Protein AF-A0AAV0WTI7-F1 (afdb_monomer)

pLDDT: mean 74.63, std 18.96, range [38.12, 97.5]

Sequence (161 aa):
MDDDQIRLLIENIDDGNTEFDEIDGSDEEGVDEVEYISHNSDSEQSLDGDYEDNGTYLFSNWSNGPQFIGKDGKTFWKYCPPPKNNRIRRHNIVRHIPGVKGLAKNANSVEESWNLFFPDSILEQIVTYTNIYLDRIRPKFDRSRDARPTSLTEIKALIGL

Secondary structure (DSSP, 8-state):
--HHHHHHHHHTTTTS---------------------------------------------TT---EEE-TTSS-EEESSPPPS--PPPTT----S-SS--GGGGS--SHHHHHHTTS-HHHHHHHHHHHHHHHHHHGGG-SSTTTTPPP-HHHHHHHHT-

Solvent-accessible surface area (backbone atoms only — not comparable to full-atom values): 11225 Å² total; per-residue (Å²): 134,60,72,67,61,55,53,54,56,60,64,68,58,79,83,58,93,72,83,80,76,83,76,80,83,78,88,72,89,77,79,82,82,78,83,79,83,81,81,82,86,82,75,88,78,82,83,84,73,95,73,93,72,100,62,91,76,83,84,74,64,102,82,63,61,68,68,47,70,41,98,82,76,73,49,75,47,67,71,56,77,75,76,88,86,64,79,74,54,92,86,69,64,85,85,71,79,90,74,76,58,74,74,63,60,70,42,85,45,72,66,54,51,48,38,74,79,56,38,68,71,57,49,50,48,50,34,52,54,48,33,58,50,35,65,70,52,33,83,80,47,93,52,81,73,82,50,55,80,68,46,65,68,56,55,35,49,73,74,71,98

Mean predicted aligned error: 20.11 Å

Structure (mmCIF, N/CA/C/O backbone):
data_AF-A0AAV0WTI7-F1
#
_entry.id   AF-A0AAV0WTI7-F1
#
loop_
_atom_site.group_PDB
_atom_site.id
_atom_site.type_symbol
_atom_site.label_atom_id
_atom_site.label_alt_id
_atom_site.label_comp_id
_atom_site.label_asym_id
_atom_site.label_entity_id
_atom_site.label_seq_id
_atom_site.pdbx_PDB_ins_code
_atom_site.Cartn_x
_atom_site.Cartn_y
_atom_site.Cartn_z
_atom_site.occupancy
_atom_site.B_iso_or_equiv
_atom_site.auth_seq_id
_atom_site.auth_comp_id
_atom_site.auth_asym_id
_atom_site.auth_atom_id
_atom_site.pdbx_PDB_model_num
ATOM 1 N N . MET A 1 1 ? -11.445 1.587 -14.390 1.00 52.41 1 MET A N 1
ATOM 2 C CA . MET A 1 1 ? -10.263 2.347 -14.829 1.00 52.41 1 MET A CA 1
ATOM 3 C C . MET A 1 1 ? -9.918 1.728 -16.158 1.00 52.41 1 MET A C 1
ATOM 5 O O . MET A 1 1 ? -9.677 0.530 -16.177 1.00 52.41 1 MET A O 1
ATOM 9 N N . ASP A 1 2 ? -10.100 2.469 -17.242 1.00 71.00 2 ASP A N 1
ATOM 10 C CA . ASP A 1 2 ? -10.047 1.893 -18.585 1.00 71.00 2 ASP A CA 1
ATOM 11 C C . ASP A 1 2 ? -8.582 1.832 -19.028 1.00 71.00 2 ASP A C 1
ATO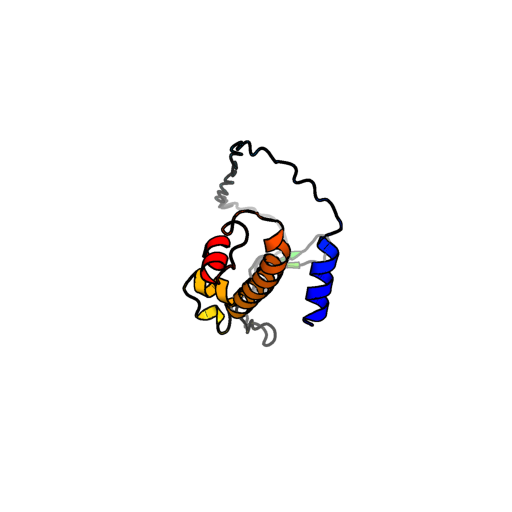M 13 O O . ASP A 1 2 ? -7.876 2.839 -18.945 1.00 71.00 2 ASP A O 1
ATOM 17 N N . ASP A 1 3 ? -8.114 0.663 -19.472 1.00 76.25 3 ASP A N 1
ATOM 18 C CA . ASP A 1 3 ? -6.708 0.421 -19.848 1.00 76.25 3 ASP A CA 1
ATOM 19 C C . ASP A 1 3 ? -6.196 1.423 -20.904 1.00 76.25 3 ASP A C 1
ATOM 21 O O . ASP A 1 3 ? -5.008 1.753 -20.957 1.00 76.25 3 ASP A O 1
ATOM 25 N N . ASP A 1 4 ? -7.105 1.973 -21.7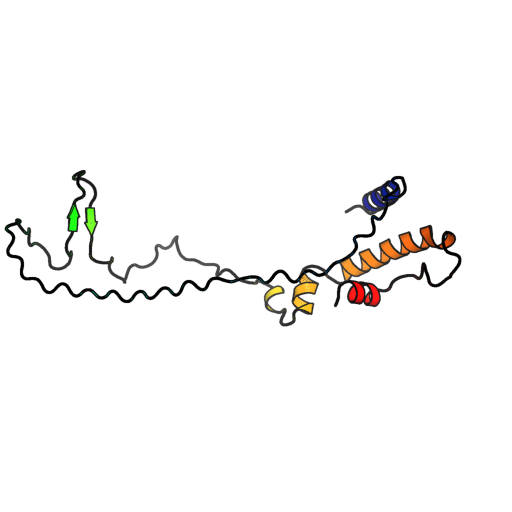09 1.00 76.31 4 ASP A N 1
ATOM 26 C CA . ASP A 1 4 ? -6.816 2.994 -22.715 1.00 76.31 4 ASP A CA 1
ATOM 27 C C . ASP A 1 4 ? -6.443 4.353 -22.102 1.00 76.31 4 ASP A C 1
ATOM 29 O O . ASP A 1 4 ? -5.572 5.048 -22.625 1.00 76.31 4 ASP A O 1
ATOM 33 N N . GLN A 1 5 ? -7.028 4.720 -20.956 1.00 76.12 5 GLN A N 1
ATOM 34 C CA . GLN A 1 5 ? -6.657 5.948 -20.241 1.00 76.12 5 GLN A CA 1
ATOM 35 C C . GLN A 1 5 ? -5.245 5.850 -19.656 1.00 76.12 5 GLN A C 1
ATOM 37 O O . GLN A 1 5 ? -4.506 6.833 -19.650 1.00 76.12 5 GLN A O 1
ATOM 42 N N . ILE A 1 6 ? -4.849 4.658 -19.203 1.00 76.12 6 ILE A N 1
ATOM 43 C CA . ILE A 1 6 ? -3.504 4.400 -18.675 1.00 76.12 6 ILE A CA 1
ATOM 44 C C . ILE A 1 6 ? -2.469 4.481 -19.802 1.00 76.12 6 ILE A C 1
ATOM 46 O O . ILE A 1 6 ? -1.421 5.104 -19.638 1.00 7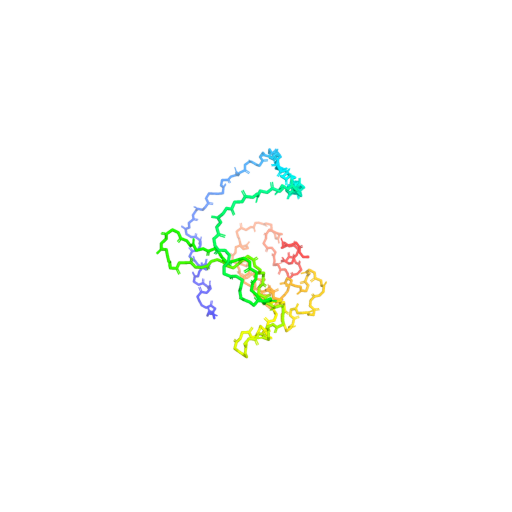6.12 6 ILE A O 1
ATOM 50 N N . ARG A 1 7 ? -2.772 3.912 -20.975 1.00 75.25 7 ARG A N 1
ATOM 51 C CA . ARG A 1 7 ? -1.898 4.004 -22.157 1.00 75.25 7 ARG A CA 1
ATOM 52 C C . ARG A 1 7 ? -1.656 5.446 -22.593 1.00 75.25 7 ARG A C 1
ATOM 54 O O . ARG A 1 7 ? -0.513 5.788 -22.880 1.00 75.25 7 ARG A O 1
ATOM 61 N N . LEU A 1 8 ? -2.705 6.268 -22.587 1.00 78.62 8 LEU A N 1
ATOM 62 C CA . LEU A 1 8 ? -2.622 7.684 -22.943 1.00 78.62 8 LEU A CA 1
ATOM 63 C C . LEU A 1 8 ? -1.729 8.469 -21.967 1.00 78.62 8 LEU A C 1
ATOM 65 O O . LEU A 1 8 ? -0.946 9.315 -22.384 1.00 78.62 8 LEU A O 1
ATOM 69 N N . LEU A 1 9 ? -1.809 8.177 -20.665 1.00 74.38 9 LEU A N 1
ATOM 70 C CA . LEU A 1 9 ? -0.951 8.815 -19.659 1.00 74.38 9 LEU A CA 1
ATOM 71 C C . LEU A 1 9 ? 0.531 8.472 -19.853 1.00 74.38 9 LEU A C 1
ATOM 73 O O . LEU A 1 9 ? 1.372 9.347 -19.682 1.00 74.38 9 LEU A O 1
ATOM 77 N N . ILE A 1 10 ? 0.846 7.233 -20.239 1.00 75.06 10 ILE A N 1
ATOM 78 C CA . ILE A 1 10 ? 2.229 6.807 -20.512 1.00 75.06 10 ILE A CA 1
ATOM 79 C C . ILE A 1 10 ? 2.796 7.516 -21.750 1.00 75.06 10 ILE A C 1
ATOM 81 O O . ILE A 1 10 ? 3.971 7.864 -21.764 1.00 75.06 10 ILE A O 1
ATOM 85 N N . GLU A 1 11 ? 1.982 7.732 -22.784 1.00 69.06 11 GLU A N 1
ATOM 86 C CA . GLU A 1 11 ? 2.408 8.412 -24.016 1.00 69.06 11 GLU A CA 1
ATOM 87 C C . GLU A 1 11 ? 2.753 9.891 -23.773 1.00 69.06 11 GLU A C 1
ATOM 89 O O . GLU A 1 11 ? 3.713 10.401 -24.337 1.00 69.06 11 GLU A O 1
ATOM 94 N N . ASN A 1 12 ? 2.050 10.552 -22.849 1.00 66.06 12 ASN A N 1
ATOM 95 C CA . ASN A 1 12 ? 2.237 11.976 -22.556 1.00 66.06 12 ASN A CA 1
ATOM 96 C C . ASN A 1 12 ? 3.469 12.312 -21.684 1.00 66.06 12 ASN A C 1
ATOM 98 O O . ASN A 1 12 ? 3.736 13.490 -21.458 1.00 66.06 12 ASN A O 1
ATOM 102 N N . ILE A 1 13 ? 4.201 11.322 -21.156 1.00 66.12 13 ILE A N 1
ATOM 103 C CA . ILE A 1 13 ? 5.381 11.549 -20.293 1.00 66.12 13 ILE A CA 1
ATOM 104 C C . ILE A 1 13 ? 6.678 11.716 -21.118 1.00 66.12 13 ILE A C 1
ATOM 106 O O . ILE A 1 13 ? 7.635 12.304 -20.625 1.00 66.12 13 ILE A O 1
ATOM 110 N N . ASP A 1 14 ? 6.719 11.260 -22.377 1.00 56.97 14 ASP A N 1
ATOM 111 C CA . ASP A 1 14 ? 7.958 11.197 -23.188 1.00 56.97 14 ASP A CA 1
ATOM 112 C C . ASP A 1 14 ? 8.354 12.543 -23.851 1.00 56.97 14 ASP A C 1
ATOM 114 O O . ASP A 1 14 ? 9.446 12.650 -24.402 1.00 56.97 14 ASP A O 1
ATOM 118 N N . ASP A 1 15 ? 7.527 13.597 -23.759 1.00 55.91 15 ASP A N 1
ATOM 119 C CA . ASP A 1 15 ? 7.757 14.887 -24.450 1.00 55.91 15 ASP A CA 1
ATOM 120 C C . ASP A 1 15 ? 8.345 16.012 -23.567 1.00 55.91 15 ASP A C 1
ATOM 122 O O . ASP A 1 15 ? 8.518 17.148 -24.020 1.00 55.91 15 ASP A O 1
ATOM 126 N N . GLY A 1 16 ? 8.681 15.734 -22.304 1.00 47.88 16 GLY A N 1
ATOM 127 C CA . GLY A 1 16 ? 9.178 16.739 -21.360 1.00 47.88 16 GLY A CA 1
ATOM 128 C C . GLY A 1 16 ? 10.477 16.327 -20.685 1.00 47.88 16 GLY A C 1
ATOM 129 O O . GLY A 1 16 ? 10.447 15.643 -19.666 1.00 47.88 16 GLY A O 1
ATOM 130 N N . ASN A 1 17 ? 11.607 16.795 -21.225 1.00 53.34 17 ASN A N 1
ATOM 131 C CA . ASN A 1 17 ? 12.909 16.862 -20.551 1.00 53.34 17 ASN A CA 1
ATOM 132 C C . ASN A 1 17 ? 12.725 17.185 -19.054 1.00 53.34 17 ASN A C 1
ATOM 134 O O . ASN A 1 17 ? 12.445 18.327 -18.695 1.00 53.34 17 ASN A O 1
ATOM 138 N N . THR A 1 18 ? 12.866 16.184 -18.188 1.00 53.03 18 THR A N 1
ATOM 139 C CA . THR A 1 18 ? 12.966 16.402 -16.744 1.00 53.03 18 THR A CA 1
ATOM 140 C C . THR A 1 18 ? 14.446 16.280 -16.418 1.00 53.03 18 THR A C 1
ATOM 142 O O . THR A 1 18 ? 14.969 15.174 -16.302 1.00 53.03 18 THR A O 1
ATOM 145 N N . GLU A 1 19 ? 15.140 17.421 -16.391 1.00 44.94 19 GLU A N 1
ATOM 146 C CA . GLU A 1 19 ? 16.463 17.533 -15.777 1.00 44.94 19 GLU A CA 1
ATOM 147 C C . GLU A 1 19 ? 16.363 16.966 -14.357 1.00 44.94 19 GLU A C 1
ATOM 149 O O . GLU A 1 19 ? 15.598 17.447 -13.522 1.00 44.94 19 GLU A O 1
ATOM 154 N N . PHE A 1 20 ? 17.072 15.867 -14.120 1.00 46.50 20 PHE A N 1
ATOM 155 C CA . PHE A 1 20 ? 17.264 15.315 -12.792 1.00 46.50 20 PHE A CA 1
ATOM 156 C C . PHE A 1 20 ? 18.348 16.160 -12.126 1.00 46.50 20 PHE A C 1
ATOM 158 O O . PHE A 1 20 ? 19.534 15.923 -12.346 1.00 46.50 20 PHE A O 1
ATOM 165 N N . ASP A 1 21 ? 17.942 17.183 -11.377 1.00 41.06 21 ASP A N 1
ATOM 166 C CA . ASP A 1 21 ? 18.861 17.899 -10.497 1.00 41.06 21 ASP A CA 1
ATOM 167 C C . ASP A 1 21 ? 19.337 16.927 -9.407 1.00 41.06 21 ASP A C 1
ATOM 169 O O . ASP A 1 21 ? 18.553 16.442 -8.586 1.00 41.06 21 ASP A O 1
ATOM 173 N N . GLU A 1 22 ? 20.634 16.612 -9.428 1.00 47.56 22 GLU A N 1
ATOM 174 C CA . GLU A 1 22 ? 21.332 15.905 -8.356 1.00 47.56 22 GLU A CA 1
ATOM 175 C C . GLU A 1 22 ? 21.191 16.706 -7.051 1.00 47.56 22 GLU A C 1
ATOM 177 O O . GLU A 1 22 ? 21.865 17.712 -6.837 1.00 47.56 22 GLU A O 1
ATOM 182 N N . ILE A 1 23 ? 20.298 16.264 -6.163 1.00 52.00 23 ILE A N 1
ATOM 183 C CA . ILE A 1 23 ? 20.259 16.735 -4.777 1.00 52.00 23 ILE A CA 1
ATOM 184 C C . ILE A 1 23 ? 21.384 16.025 -4.017 1.00 52.00 23 ILE A C 1
ATOM 186 O O . ILE A 1 23 ? 21.301 14.833 -3.720 1.00 52.00 23 ILE A O 1
ATOM 190 N N . ASP A 1 24 ? 22.444 16.780 -3.729 1.00 45.81 24 ASP A N 1
ATOM 191 C CA . ASP A 1 24 ? 23.511 16.428 -2.792 1.00 45.81 24 ASP A CA 1
ATOM 192 C C . ASP A 1 24 ? 22.927 16.334 -1.372 1.00 45.81 24 ASP A C 1
ATOM 194 O O . ASP A 1 24 ? 22.517 17.329 -0.768 1.00 45.81 24 ASP A O 1
ATOM 198 N N . GLY A 1 25 ? 22.808 15.104 -0.871 1.00 48.22 25 GLY A N 1
ATOM 199 C CA . GLY A 1 25 ? 22.305 14.798 0.462 1.00 48.22 25 GLY A CA 1
ATOM 200 C C . GLY A 1 25 ? 23.375 15.038 1.521 1.00 48.22 25 GLY A C 1
ATOM 201 O O . GLY A 1 25 ? 24.085 14.112 1.904 1.00 48.22 25 GLY A O 1
ATOM 202 N N . SER A 1 26 ? 23.472 16.272 2.014 1.00 54.16 26 SER A N 1
ATOM 203 C CA . SER A 1 26 ? 24.165 16.561 3.270 1.00 54.16 26 SER A CA 1
ATOM 204 C C . SER A 1 26 ? 23.220 16.275 4.439 1.00 54.16 26 SER A C 1
ATOM 206 O O . SER A 1 26 ? 22.340 17.080 4.739 1.00 54.16 26 SER A O 1
ATOM 208 N N . ASP A 1 27 ? 23.413 15.129 5.095 1.00 52.75 27 ASP A N 1
ATOM 209 C CA . ASP A 1 27 ? 22.795 14.786 6.379 1.00 52.75 27 ASP A CA 1
ATOM 210 C C . ASP A 1 27 ? 23.263 15.776 7.462 1.00 52.75 27 ASP A C 1
ATOM 212 O O . ASP A 1 27 ? 24.376 15.675 7.982 1.00 52.75 27 ASP A O 1
ATOM 216 N N . GLU A 1 28 ? 22.416 16.745 7.813 1.00 54.97 28 GLU A N 1
ATOM 217 C CA . GLU A 1 28 ? 22.560 17.525 9.044 1.00 54.97 28 GLU A CA 1
ATOM 218 C C . GLU A 1 28 ? 21.516 17.014 10.048 1.00 54.97 28 GLU A C 1
ATOM 220 O O . GLU A 1 28 ? 20.309 17.177 9.858 1.00 54.97 28 GLU A O 1
ATOM 225 N N . GLU A 1 29 ? 21.982 16.324 11.094 1.00 57.59 29 GLU A N 1
ATOM 226 C CA . GLU A 1 29 ? 21.154 15.795 12.181 1.00 57.59 29 GLU A CA 1
ATOM 227 C C . GLU A 1 29 ? 20.431 16.936 12.919 1.00 57.59 29 GLU A C 1
ATOM 229 O O . GLU A 1 29 ? 20.962 17.562 13.838 1.00 57.59 29 GLU A O 1
ATOM 234 N N . GLY A 1 30 ? 19.186 17.203 12.524 1.00 49.75 30 GLY A N 1
ATOM 235 C CA . GLY A 1 30 ? 18.262 18.043 13.276 1.00 49.75 30 GLY A CA 1
ATOM 236 C C . GLY A 1 30 ? 17.807 17.319 14.541 1.00 49.75 30 GLY A C 1
ATOM 237 O O . GLY A 1 30 ? 16.946 16.443 14.488 1.00 49.75 30 GLY A O 1
ATOM 238 N N . VAL A 1 31 ? 18.405 17.668 15.677 1.00 57.50 31 VAL A N 1
ATOM 239 C CA . VAL A 1 31 ? 18.032 17.154 17.000 1.00 57.50 31 VAL A CA 1
ATOM 240 C C . VAL A 1 31 ? 16.641 17.688 17.366 1.00 57.50 31 VAL A C 1
ATOM 242 O O . VAL A 1 31 ? 16.470 18.886 17.575 1.00 57.50 31 VAL A O 1
ATOM 245 N N . ASP A 1 32 ? 15.643 16.807 17.416 1.00 56.19 32 ASP A N 1
ATOM 246 C CA . ASP A 1 32 ? 14.261 17.152 17.769 1.00 56.19 32 ASP A CA 1
ATOM 247 C C . ASP A 1 32 ? 14.162 17.319 19.301 1.00 56.19 32 ASP A C 1
ATOM 249 O O . ASP A 1 32 ? 14.105 16.348 20.064 1.00 56.19 32 ASP A O 1
ATOM 253 N N . GLU A 1 33 ? 14.251 18.561 19.780 1.00 61.69 33 GLU A N 1
ATOM 254 C CA . GLU A 1 33 ? 14.226 18.895 21.208 1.00 61.69 33 GLU A CA 1
ATOM 255 C C . GLU A 1 33 ? 12.778 18.879 21.727 1.00 61.69 33 GLU A C 1
ATOM 257 O O . GLU A 1 33 ? 12.004 19.817 21.545 1.00 61.69 33 GLU A O 1
ATOM 262 N N . VAL A 1 34 ? 12.385 17.775 22.367 1.00 66.06 34 VAL A N 1
ATOM 263 C CA . VAL A 1 34 ? 11.045 17.626 22.954 1.00 66.06 34 VAL A CA 1
ATOM 264 C C . VAL A 1 34 ? 11.028 18.221 24.368 1.00 66.06 34 VAL A C 1
ATOM 266 O O . VAL A 1 34 ? 11.571 17.633 25.306 1.00 66.06 34 VAL A O 1
ATOM 269 N N . GLU A 1 35 ? 10.382 19.376 24.553 1.00 55.03 35 GLU A N 1
ATOM 270 C CA . GLU A 1 35 ? 10.129 19.941 25.885 1.00 55.03 35 GLU A CA 1
ATOM 271 C C . GLU A 1 35 ? 9.078 19.110 26.644 1.00 55.03 35 GLU A C 1
ATOM 273 O O . GLU A 1 35 ? 7.884 19.107 26.329 1.00 55.03 35 GLU A O 1
ATOM 278 N N . TYR A 1 36 ? 9.507 18.420 27.701 1.00 54.47 36 T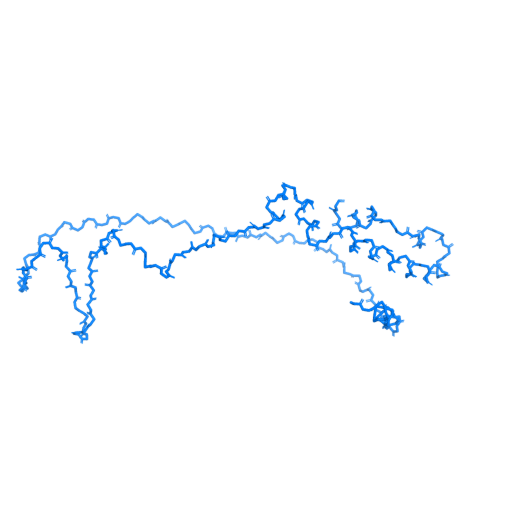YR A N 1
ATOM 279 C CA . TYR A 1 36 ? 8.604 17.742 28.630 1.00 54.47 36 TYR A CA 1
ATOM 280 C C . TYR A 1 36 ? 8.013 18.747 29.629 1.00 54.47 36 TYR A C 1
ATOM 282 O O . TYR A 1 36 ? 8.641 19.095 30.630 1.00 54.47 36 TYR A O 1
ATOM 290 N N . ILE A 1 37 ? 6.768 19.178 29.410 1.00 57.22 37 ILE A N 1
ATOM 291 C CA . ILE A 1 37 ? 6.011 19.942 30.413 1.00 57.22 37 ILE A CA 1
ATOM 292 C C . ILE A 1 37 ? 5.519 18.974 31.497 1.00 57.22 37 ILE A C 1
ATOM 294 O O . ILE A 1 37 ? 4.505 18.289 31.353 1.00 57.22 37 ILE A O 1
ATOM 298 N N . SER A 1 38 ? 6.249 18.920 32.610 1.00 62.34 38 SER A N 1
ATOM 299 C CA . SER A 1 38 ? 5.835 18.220 33.828 1.00 62.34 38 SER A CA 1
ATOM 300 C C . SER A 1 38 ? 4.727 19.025 34.525 1.00 62.34 38 SER A C 1
ATOM 302 O O . SER A 1 38 ? 4.988 20.044 35.169 1.00 62.34 38 SER A O 1
ATOM 304 N N . HIS A 1 39 ? 3.478 18.576 34.401 1.00 56.00 39 HIS A N 1
ATOM 305 C CA . HIS A 1 39 ? 2.332 19.178 35.081 1.00 56.00 39 HIS A CA 1
ATOM 306 C C . HIS A 1 39 ? 2.178 18.561 36.485 1.00 56.00 39 HIS A C 1
ATOM 308 O O . HIS A 1 39 ? 1.492 17.556 36.657 1.00 56.00 39 HIS A O 1
ATOM 314 N N . ASN A 1 40 ? 2.802 19.157 37.504 1.00 59.09 40 ASN A N 1
ATOM 315 C CA . ASN A 1 40 ? 2.519 18.810 38.902 1.00 59.09 40 ASN A CA 1
ATOM 316 C C . ASN A 1 40 ? 1.265 19.561 39.361 1.00 59.09 40 ASN A C 1
ATOM 318 O O . ASN A 1 40 ? 1.325 20.724 39.754 1.00 59.09 40 ASN A O 1
ATOM 322 N N . SER A 1 41 ? 0.111 18.899 39.278 1.00 57.00 41 SER A N 1
ATOM 323 C CA . SER A 1 41 ? -1.160 19.407 39.804 1.00 57.00 41 SER A CA 1
ATOM 324 C C . SER A 1 41 ? -1.349 19.005 41.272 1.00 57.00 41 SER A C 1
ATOM 326 O O . SER A 1 41 ? -2.333 18.351 41.603 1.00 57.00 41 SER A O 1
ATOM 328 N N . ASP A 1 42 ? -0.433 19.420 42.147 1.00 55.47 42 ASP A N 1
ATOM 329 C CA . ASP A 1 42 ? -0.594 19.294 43.602 1.00 55.47 42 ASP A CA 1
ATOM 330 C C . ASP A 1 42 ? -0.963 20.653 44.200 1.00 55.47 42 ASP A C 1
ATOM 332 O O . ASP A 1 42 ? -0.128 21.430 44.662 1.00 55.47 42 ASP A O 1
ATOM 336 N N . SER A 1 43 ? -2.249 20.981 44.170 1.00 59.16 43 SER A N 1
ATOM 337 C CA . SER A 1 43 ? -2.791 22.103 44.940 1.00 59.16 43 SER A CA 1
ATOM 338 C C . SER A 1 43 ? -4.094 21.686 45.605 1.00 59.16 43 SER A C 1
ATOM 340 O O . SER A 1 43 ? -5.173 22.163 45.266 1.00 59.16 43 SER A O 1
ATOM 342 N N . GLU A 1 44 ? -3.984 20.786 46.582 1.00 46.75 44 GLU A N 1
ATOM 343 C CA . GLU A 1 44 ? -5.009 20.614 47.609 1.00 46.75 44 GLU A CA 1
ATOM 344 C C . GLU A 1 44 ? -4.870 21.755 48.628 1.00 46.75 44 GLU A C 1
ATOM 346 O O . GLU A 1 44 ? -4.178 21.638 49.636 1.00 46.75 44 GLU A O 1
ATOM 351 N N . GLN A 1 45 ? -5.492 22.905 48.355 1.00 50.72 45 GLN A N 1
ATOM 352 C CA . GLN A 1 45 ? -5.703 23.910 49.398 1.00 50.72 45 GLN A CA 1
ATOM 353 C C . GLN A 1 45 ? -6.968 23.555 50.183 1.00 50.72 45 GLN A C 1
ATOM 355 O O . GLN A 1 45 ? -8.087 23.805 49.736 1.00 50.72 45 GLN A O 1
ATOM 360 N N . SER A 1 46 ? -6.789 22.982 51.372 1.00 54.53 46 SER A N 1
ATOM 361 C CA . SER A 1 46 ? -7.830 22.919 52.395 1.00 54.53 46 SER A CA 1
ATOM 362 C C . SER A 1 46 ? -7.988 24.306 53.029 1.00 54.53 46 SER A C 1
ATOM 364 O O . SER A 1 46 ? -7.165 24.716 53.847 1.00 54.53 46 SER A O 1
ATOM 366 N N . LEU A 1 47 ? -9.026 25.045 52.633 1.00 39.44 47 LEU A N 1
ATOM 367 C CA . LEU A 1 47 ? -9.447 26.266 53.323 1.00 39.44 47 LEU A CA 1
ATOM 368 C C . LEU A 1 47 ? -10.261 25.871 54.558 1.00 39.44 47 LEU A C 1
ATOM 370 O O . LEU A 1 47 ? -11.470 25.670 54.478 1.00 39.44 47 LEU A O 1
ATOM 374 N N . ASP A 1 48 ? -9.560 25.732 55.679 1.00 54.19 48 ASP A N 1
ATOM 375 C CA . ASP A 1 48 ? -10.148 25.786 57.015 1.00 54.19 48 ASP A CA 1
ATOM 376 C C . ASP A 1 48 ? -10.240 27.270 57.397 1.00 54.19 48 ASP A C 1
ATOM 378 O O . ASP A 1 48 ? -9.224 27.965 57.491 1.00 54.19 48 ASP A O 1
ATOM 382 N N . GLY A 1 49 ? -11.458 27.796 57.479 1.00 39.06 49 GLY A N 1
ATOM 383 C CA . GLY A 1 49 ? -11.699 29.224 57.644 1.00 39.06 49 GLY A CA 1
ATOM 384 C C . GLY A 1 49 ? -13.126 29.492 58.090 1.00 39.06 49 GLY A C 1
ATOM 385 O O . GLY A 1 49 ? -14.032 29.605 57.264 1.00 39.06 49 GLY A O 1
ATOM 386 N N . ASP A 1 50 ? -13.298 29.602 59.404 1.00 46.28 50 ASP A N 1
ATOM 387 C CA . ASP A 1 50 ? -14.495 30.129 60.050 1.00 46.28 50 ASP A CA 1
ATOM 388 C C . ASP A 1 50 ? -14.699 31.594 59.634 1.00 46.28 50 ASP A C 1
ATOM 390 O O . ASP A 1 50 ? -14.056 32.508 60.153 1.00 46.28 50 ASP A O 1
ATOM 394 N N . TYR A 1 51 ? -15.605 31.824 58.683 1.00 40.88 51 TYR A N 1
ATOM 395 C CA . TYR A 1 51 ? -16.096 33.156 58.343 1.00 40.88 51 TYR A CA 1
ATOM 396 C C . TYR A 1 51 ? -17.578 33.252 58.713 1.00 40.88 51 TYR A C 1
ATOM 398 O O . TYR A 1 51 ? -18.449 32.710 58.031 1.00 40.88 51 TYR A O 1
ATOM 406 N N . GLU A 1 52 ? -17.861 33.961 59.806 1.00 45.53 52 GLU A N 1
ATOM 407 C CA . GLU A 1 52 ? -19.182 34.527 60.069 1.00 45.53 52 GLU A CA 1
ATOM 408 C C . GLU A 1 52 ? -19.449 35.622 59.025 1.00 45.53 52 GLU A C 1
ATOM 410 O O . GLU A 1 52 ? -18.897 36.717 59.115 1.00 45.53 52 GLU A O 1
ATOM 415 N N . ASP A 1 53 ? -20.288 35.339 58.024 1.00 38.12 53 ASP A N 1
ATOM 416 C CA . ASP A 1 53 ? -20.847 36.380 57.159 1.00 38.12 53 ASP A CA 1
ATOM 417 C C . ASP A 1 53 ? -22.354 36.189 56.937 1.00 38.12 53 ASP A C 1
ATOM 419 O O . ASP A 1 53 ? -22.859 35.118 56.580 1.00 38.12 53 ASP A O 1
ATOM 423 N N . ASN A 1 54 ? -23.066 37.278 57.208 1.00 49.00 54 ASN A N 1
ATOM 424 C CA . ASN A 1 54 ? -24.512 37.436 57.263 1.00 49.00 54 ASN A CA 1
ATOM 425 C C . ASN A 1 54 ? -25.099 37.473 55.841 1.00 49.00 54 ASN A C 1
ATOM 427 O O . ASN A 1 54 ? -25.468 38.526 55.321 1.00 49.00 54 ASN A O 1
ATOM 431 N N . GLY A 1 55 ? -25.230 36.311 55.208 1.00 41.72 55 GLY A N 1
ATOM 432 C CA . GLY A 1 55 ? -25.970 36.144 53.957 1.00 41.72 55 GLY A CA 1
ATOM 433 C C . GLY A 1 55 ? -27.088 35.133 54.149 1.00 41.72 55 GLY A C 1
ATOM 434 O O . GLY A 1 55 ? -26.840 34.007 54.557 1.00 41.72 55 GLY A O 1
ATOM 435 N N . THR A 1 56 ? -28.333 35.529 53.898 1.00 46.72 56 THR A N 1
ATOM 436 C CA . THR A 1 56 ? -29.552 34.741 54.133 1.00 46.72 56 THR A CA 1
ATOM 437 C C . THR A 1 56 ? -29.526 33.396 53.391 1.00 46.72 56 THR A C 1
ATOM 439 O O . THR A 1 56 ? -29.988 33.282 52.256 1.00 46.72 56 THR A O 1
ATOM 442 N N . TYR A 1 57 ? -29.001 32.355 54.039 1.00 42.62 57 TYR A N 1
ATOM 443 C CA . TYR A 1 57 ? -29.064 30.983 53.552 1.00 42.62 57 TYR A CA 1
ATOM 444 C C . TYR A 1 57 ? -30.519 30.518 53.598 1.00 42.62 57 TYR A C 1
ATOM 446 O O . TYR A 1 57 ? -31.055 30.188 54.657 1.00 42.62 57 TYR A O 1
ATOM 454 N N . LEU A 1 58 ? -31.175 30.478 52.437 1.00 42.88 58 LEU A N 1
ATOM 455 C CA . LEU A 1 58 ? -32.404 29.712 52.262 1.00 42.88 58 LEU A CA 1
ATOM 456 C C . LEU A 1 58 ? -32.052 28.224 52.355 1.00 42.88 58 LEU A C 1
ATOM 458 O O . LEU A 1 58 ? -31.894 27.528 51.353 1.00 42.88 58 LEU A O 1
ATOM 462 N N . PHE A 1 59 ? -31.926 27.739 53.588 1.00 45.41 59 PHE A N 1
ATOM 463 C CA . PHE A 1 59 ? -31.955 26.322 53.904 1.00 45.41 59 PHE A CA 1
ATOM 464 C C . PHE A 1 59 ? -33.327 25.776 53.517 1.00 45.41 59 PHE A C 1
ATOM 466 O O . PHE A 1 59 ? -34.294 25.864 54.270 1.00 45.41 59 PHE A O 1
ATOM 473 N N . SER A 1 60 ? -33.421 25.186 52.330 1.00 41.16 60 SER A N 1
ATOM 474 C CA . SER A 1 60 ? -34.434 24.170 52.081 1.00 41.16 60 SER A CA 1
ATOM 475 C C . SER A 1 60 ? -33.905 23.112 51.117 1.00 41.16 60 SER A C 1
ATOM 477 O O . SER A 1 60 ? -33.628 23.360 49.948 1.00 41.16 60 SER A O 1
ATOM 479 N N . ASN A 1 61 ? -33.823 21.904 51.672 1.00 40.81 61 ASN A N 1
ATOM 480 C CA . ASN A 1 61 ? -33.587 20.606 51.049 1.00 40.81 61 ASN A CA 1
ATOM 481 C C . ASN A 1 61 ? -32.125 20.183 50.830 1.00 40.81 61 ASN A C 1
ATOM 483 O O . ASN A 1 61 ? -31.430 20.598 49.907 1.00 40.81 61 ASN A O 1
ATOM 487 N N . TRP A 1 62 ? -31.760 19.208 51.668 1.00 45.28 62 TRP A N 1
ATOM 488 C CA . TRP A 1 62 ? -30.595 18.314 51.752 1.00 45.28 62 TRP A CA 1
ATOM 489 C C . TRP A 1 62 ? -30.241 17.542 50.450 1.00 45.28 62 TRP A C 1
ATOM 491 O O . TRP A 1 62 ? -29.660 16.463 50.479 1.00 45.28 62 TRP A O 1
ATOM 501 N N . SER A 1 63 ? -30.622 18.048 49.277 1.00 52.91 63 SER A N 1
ATOM 502 C CA . SER A 1 63 ? -30.387 17.425 47.961 1.00 52.91 63 SER A CA 1
ATOM 503 C C . SER A 1 63 ? -29.684 18.353 46.968 1.00 52.91 63 SER A C 1
ATOM 505 O O . SER A 1 63 ? -29.279 17.901 45.899 1.00 52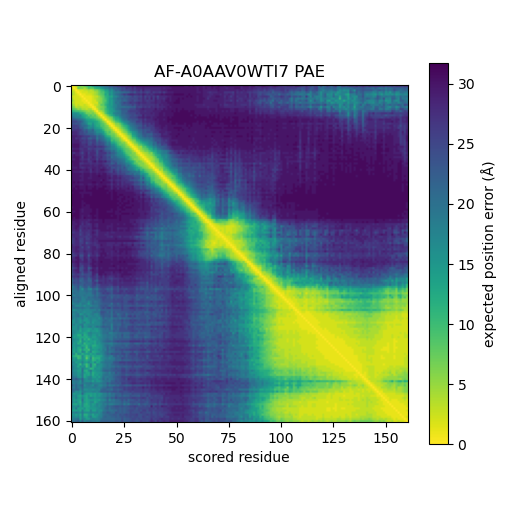.91 63 SER A O 1
ATOM 507 N N . ASN A 1 64 ? -29.547 19.639 47.294 1.00 54.50 64 ASN A N 1
ATOM 508 C CA . ASN A 1 64 ? -28.971 20.654 46.421 1.00 54.50 64 ASN A CA 1
ATOM 509 C C . ASN A 1 64 ? -27.866 21.373 47.193 1.00 54.50 64 ASN A C 1
ATOM 511 O O . ASN A 1 64 ? -28.158 22.189 48.062 1.00 54.50 64 ASN A O 1
ATOM 515 N N . GLY A 1 65 ? -26.603 21.048 46.910 1.00 62.75 65 GLY A N 1
ATOM 516 C CA . GLY A 1 65 ? -25.485 21.815 47.456 1.00 62.75 65 GLY A CA 1
ATOM 517 C C . GLY A 1 65 ? -25.477 23.269 46.968 1.00 62.75 65 GLY A C 1
ATOM 518 O O . GLY A 1 65 ? -26.386 23.680 46.239 1.00 62.75 65 GLY A O 1
ATOM 519 N N . PRO A 1 66 ? -24.460 24.055 47.358 1.00 70.69 66 PRO A N 1
ATOM 520 C CA . PRO A 1 66 ? -24.459 25.494 47.142 1.00 70.69 66 PRO A CA 1
ATOM 521 C C . PRO A 1 66 ? -24.670 25.829 45.660 1.00 70.69 66 PRO A C 1
ATOM 523 O O . PRO A 1 66 ? -24.006 25.290 44.766 1.00 70.69 66 PRO A O 1
ATOM 526 N N . GLN A 1 67 ? -25.661 26.685 45.408 1.00 76.62 67 GLN A N 1
ATOM 527 C CA . GLN A 1 67 ? -26.011 27.178 44.085 1.00 76.62 67 GLN A CA 1
ATOM 528 C C . GLN A 1 67 ? -25.653 28.660 44.021 1.00 76.62 67 GLN A C 1
ATOM 530 O O . GLN A 1 67 ? -26.137 29.455 44.822 1.00 76.62 67 GLN A O 1
ATOM 535 N N . PHE A 1 68 ? -24.809 29.026 43.062 1.00 84.06 68 PHE A N 1
ATOM 536 C CA . PHE A 1 68 ? -24.390 30.403 42.838 1.00 84.06 68 PHE A CA 1
ATOM 537 C C . PHE A 1 68 ? -25.210 31.022 41.711 1.00 84.06 68 PHE A C 1
ATOM 539 O O . PHE A 1 68 ? -25.558 30.352 40.734 1.00 84.06 68 PHE A O 1
ATOM 546 N N . ILE A 1 69 ? -25.509 32.311 41.840 1.00 87.69 69 ILE A N 1
ATOM 547 C CA . ILE A 1 69 ? -26.232 33.087 40.833 1.00 87.69 69 ILE A CA 1
ATOM 548 C C . ILE A 1 69 ? -25.228 34.026 40.165 1.00 87.69 69 ILE A C 1
ATOM 550 O O . ILE A 1 69 ? -24.489 34.743 40.840 1.00 87.69 69 ILE A O 1
ATOM 554 N N . GLY A 1 70 ? -25.171 33.992 38.835 1.00 85.44 70 GLY A N 1
ATOM 555 C CA . GLY A 1 70 ? -24.366 34.909 38.039 1.00 85.44 70 GLY A CA 1
ATOM 556 C C . GLY A 1 70 ? -24.821 36.356 38.225 1.00 85.44 70 GLY A C 1
ATOM 557 O O . GLY A 1 70 ? -25.959 36.630 38.598 1.00 85.44 70 GLY A O 1
ATOM 558 N N . LYS A 1 71 ? -23.942 37.317 37.924 1.00 86.56 71 LYS A N 1
ATOM 559 C CA . LYS A 1 71 ? -24.257 38.756 38.045 1.00 86.56 71 LYS A CA 1
ATOM 560 C C . LYS A 1 71 ? -25.453 39.198 37.188 1.00 86.56 71 LYS A C 1
ATOM 562 O O . LYS A 1 71 ? -26.037 40.242 37.443 1.00 86.56 71 LYS A O 1
ATOM 567 N N . ASP A 1 72 ? -25.807 38.404 36.182 1.00 87.25 72 ASP A N 1
ATOM 568 C CA . ASP A 1 72 ? -26.966 38.590 35.309 1.00 87.25 72 ASP A CA 1
ATOM 569 C C . ASP A 1 72 ? -28.307 38.210 35.966 1.00 87.25 72 ASP A C 1
ATOM 571 O O . ASP A 1 72 ? -29.362 38.416 35.363 1.00 87.25 72 ASP A O 1
ATOM 575 N N . GLY A 1 73 ? -28.281 37.626 37.170 1.00 84.19 73 GLY A N 1
ATOM 576 C CA . GLY A 1 73 ? -29.460 37.159 37.902 1.00 84.19 73 GLY A CA 1
ATOM 577 C C . GLY A 1 73 ? -30.182 35.977 37.246 1.00 84.19 73 GLY A C 1
ATOM 578 O O . GLY A 1 73 ? -31.263 35.601 37.694 1.00 84.19 73 GLY A O 1
ATOM 579 N N . LYS A 1 74 ? -29.621 35.408 36.171 1.00 83.75 74 LYS A N 1
ATOM 580 C CA . LYS A 1 74 ? -30.270 34.388 35.330 1.00 83.75 74 LYS A CA 1
ATOM 581 C C . LYS A 1 74 ? -29.462 33.106 35.238 1.00 83.75 74 LYS A C 1
ATOM 583 O O . LYS A 1 74 ? -30.044 32.031 35.100 1.00 83.75 74 LYS A O 1
ATOM 588 N N . THR A 1 75 ? -28.141 33.207 35.298 1.00 85.62 75 THR A N 1
ATOM 589 C CA . THR A 1 75 ? -27.270 32.043 35.194 1.00 85.62 75 THR A CA 1
ATOM 590 C C . THR A 1 75 ? -27.105 31.402 36.565 1.00 85.62 75 THR A C 1
ATOM 592 O O . THR A 1 75 ? -26.690 32.055 37.519 1.00 85.62 75 THR A O 1
ATOM 595 N N . PHE A 1 76 ? -27.416 30.112 36.669 1.00 85.31 76 PHE A N 1
ATOM 596 C CA . PHE A 1 76 ? -27.293 29.352 37.908 1.00 85.31 76 PHE A CA 1
ATOM 597 C C . PHE A 1 76 ? -26.173 28.320 37.799 1.00 85.31 76 PHE A C 1
ATOM 599 O O . PHE A 1 76 ? -26.199 27.460 36.918 1.00 85.31 76 PHE A O 1
ATOM 606 N N . TRP A 1 77 ? -25.236 28.359 38.740 1.00 81.44 77 TRP A N 1
ATOM 607 C CA . TRP A 1 77 ? -24.140 27.405 38.853 1.00 81.44 77 TRP A CA 1
ATOM 608 C C . TRP A 1 77 ? -24.396 26.485 40.034 1.00 81.44 77 TRP A C 1
ATOM 610 O O . TRP A 1 77 ? -24.556 26.949 41.159 1.00 81.44 77 TRP A O 1
ATOM 620 N N . LYS A 1 78 ? -24.441 25.177 39.793 1.00 82.06 78 LYS A N 1
ATOM 621 C CA . LYS A 1 78 ? -24.522 24.179 40.862 1.00 82.06 78 LYS A CA 1
ATOM 622 C C . LYS A 1 78 ? -23.117 23.680 41.166 1.00 82.06 78 LYS A C 1
ATOM 624 O O . LYS A 1 78 ? -22.435 23.224 40.254 1.00 82.06 78 LYS A O 1
ATOM 629 N N . TYR A 1 79 ? -22.705 23.755 42.427 1.00 75.69 79 TYR A N 1
ATOM 630 C CA . TYR A 1 79 ? -21.395 23.268 42.861 1.00 75.69 79 TYR A CA 1
ATOM 631 C C . TYR A 1 79 ? -21.315 21.736 42.884 1.00 75.69 79 TYR A C 1
ATOM 633 O O . TYR A 1 79 ? -20.276 21.148 42.601 1.00 75.69 79 TYR A O 1
ATOM 641 N N . CYS A 1 80 ? -22.427 21.066 43.200 1.00 74.88 80 CYS A N 1
ATOM 642 C CA . CYS A 1 80 ? -22.445 19.611 43.271 1.00 74.88 80 CYS A CA 1
ATOM 643 C C . CYS A 1 80 ? -22.511 18.973 41.877 1.00 74.88 80 CYS A C 1
ATOM 645 O O . CYS A 1 80 ? -23.374 19.357 41.075 1.00 74.88 80 CYS A O 1
ATOM 647 N N . PRO A 1 81 ? -21.681 17.947 41.604 1.00 72.75 81 PRO A N 1
ATOM 648 C CA . PRO A 1 81 ? -21.802 17.169 40.383 1.00 72.75 81 PRO A CA 1
ATOM 649 C C . PRO A 1 81 ? -23.195 16.525 40.316 1.00 72.75 81 PRO A C 1
ATOM 651 O O . PRO A 1 81 ? -23.743 16.122 41.349 1.00 72.75 81 PRO A O 1
ATOM 654 N N . PRO A 1 82 ? -23.791 16.414 39.117 1.00 71.19 82 PRO A N 1
ATOM 655 C CA . PRO A 1 82 ? -25.084 15.766 38.966 1.00 71.19 82 PRO A CA 1
ATOM 656 C C . PRO A 1 82 ? -25.013 14.315 39.473 1.00 71.19 82 PRO A C 1
ATOM 658 O O . PRO A 1 82 ? -23.958 13.679 39.382 1.00 71.19 82 PRO A O 1
ATOM 661 N N . PRO A 1 83 ? -26.124 13.761 39.994 1.00 76.12 83 PRO A N 1
ATOM 662 C CA . PRO A 1 83 ? -26.152 12.396 40.502 1.00 76.12 83 PRO A CA 1
ATOM 663 C C . PRO A 1 83 ? -25.636 11.412 39.443 1.00 76.12 83 PRO A C 1
ATOM 665 O O . PRO A 1 83 ? -26.074 11.428 38.294 1.00 76.12 83 PRO A O 1
ATOM 668 N N . LYS A 1 84 ? -24.697 10.543 39.842 1.00 69.31 84 LYS A N 1
ATOM 669 C CA . LYS A 1 84 ? -23.980 9.613 38.946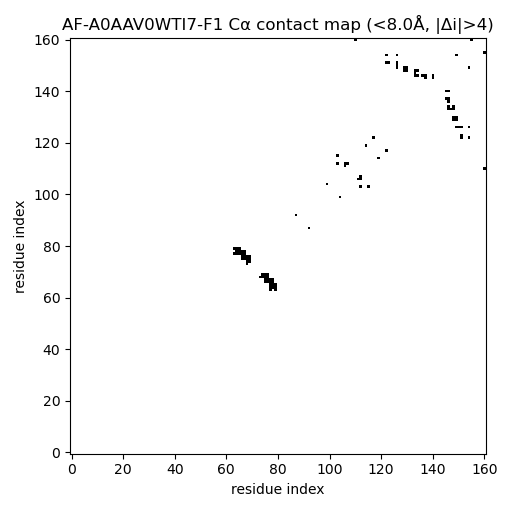 1.00 69.31 84 LYS A CA 1
ATOM 670 C C . LYS A 1 84 ? -24.892 8.585 38.260 1.00 69.31 84 LYS A C 1
ATOM 672 O O . LYS A 1 84 ? -24.490 7.976 37.276 1.00 69.31 84 LYS A O 1
ATOM 677 N N . ASN A 1 85 ? -26.121 8.398 38.745 1.00 63.62 85 ASN A N 1
ATOM 678 C CA . ASN A 1 85 ? -27.059 7.400 38.234 1.00 63.62 85 ASN A CA 1
ATOM 679 C C . ASN A 1 85 ? -28.007 7.969 37.164 1.00 63.62 85 ASN A C 1
ATOM 681 O O . ASN A 1 85 ? -29.229 7.856 37.262 1.00 63.62 85 ASN A O 1
ATOM 685 N N . ASN A 1 86 ? -27.445 8.602 36.138 1.00 67.75 86 ASN A N 1
ATOM 686 C CA . ASN A 1 86 ? -28.216 9.055 34.988 1.00 67.75 86 ASN A CA 1
ATOM 687 C C . ASN A 1 86 ? -28.077 8.015 33.880 1.00 67.75 86 ASN A C 1
ATOM 689 O O . ASN A 1 86 ? -27.033 7.907 33.237 1.00 67.75 86 ASN A O 1
ATOM 693 N N . ARG A 1 87 ? -29.139 7.242 33.633 1.00 72.19 87 ARG A N 1
ATOM 694 C CA . ARG A 1 87 ? -29.200 6.367 32.460 1.00 72.19 87 ARG A CA 1
ATOM 695 C C . ARG A 1 87 ? -29.003 7.219 31.207 1.00 72.19 87 ARG A C 1
ATOM 697 O O . ARG A 1 87 ? -29.765 8.159 30.973 1.00 72.19 87 ARG A O 1
ATOM 704 N N . ILE A 1 88 ? -28.015 6.864 30.386 1.00 66.62 88 ILE A N 1
ATOM 705 C CA . ILE A 1 88 ? -27.797 7.504 29.087 1.00 66.62 88 ILE A CA 1
ATOM 706 C C . ILE A 1 88 ? -29.108 7.419 28.293 1.00 66.62 88 ILE A C 1
ATOM 708 O O . ILE A 1 88 ? -29.756 6.364 28.234 1.00 66.62 88 ILE A O 1
ATOM 712 N N . ARG A 1 89 ? -29.555 8.550 27.732 1.00 67.31 89 ARG A N 1
ATOM 713 C CA . ARG A 1 89 ? -30.805 8.609 26.959 1.00 67.31 89 ARG A CA 1
ATOM 714 C C . ARG A 1 89 ? -30.758 7.557 25.846 1.00 67.31 89 ARG A C 1
ATOM 716 O O . ARG A 1 89 ? -29.710 7.338 25.250 1.00 67.31 89 ARG A O 1
ATOM 723 N N . ARG A 1 90 ? -31.901 6.933 25.521 1.00 70.81 90 ARG A N 1
ATOM 724 C CA . ARG A 1 90 ? -31.981 5.823 24.538 1.00 70.81 90 ARG A CA 1
ATOM 725 C C . ARG A 1 90 ? -31.394 6.167 23.154 1.00 70.81 90 ARG A C 1
ATOM 727 O O . ARG A 1 90 ? -31.080 5.250 22.406 1.00 70.81 90 ARG A O 1
ATOM 734 N N . HIS A 1 91 ? -31.260 7.455 22.833 1.00 72.81 91 HIS A N 1
ATOM 735 C CA . HIS A 1 91 ? -30.709 7.975 21.580 1.00 72.81 91 HIS A CA 1
ATOM 736 C C . HIS A 1 91 ? -29.206 8.326 21.619 1.00 72.81 91 HIS A C 1
ATOM 738 O O . HIS A 1 91 ? -28.638 8.526 20.557 1.00 72.81 91 HIS A O 1
ATOM 744 N N . ASN A 1 92 ? -28.547 8.339 22.787 1.00 68.44 92 ASN A N 1
ATOM 745 C CA . ASN A 1 92 ? -27.103 8.620 22.931 1.00 68.44 92 ASN A CA 1
ATOM 746 C C . ASN A 1 92 ? -26.304 7.372 23.331 1.00 68.44 92 ASN A C 1
ATOM 748 O O . ASN A 1 92 ? -25.301 7.447 24.034 1.00 68.44 92 ASN A O 1
ATOM 752 N N . ILE A 1 93 ? -26.770 6.197 22.916 1.00 77.75 93 ILE A N 1
ATOM 753 C CA . ILE A 1 93 ? -26.024 4.959 23.122 1.00 77.75 93 ILE A CA 1
ATOM 754 C C . ILE A 1 93 ? -24.989 4.881 22.002 1.00 77.75 93 ILE A C 1
ATOM 756 O O . ILE A 1 93 ? -25.357 4.710 20.840 1.00 77.75 93 ILE A O 1
ATOM 760 N N . VAL A 1 94 ? -23.705 4.998 22.341 1.00 76.12 94 VAL A N 1
ATOM 761 C CA . VAL A 1 94 ? -22.611 4.711 21.406 1.00 76.12 94 VAL A CA 1
ATOM 762 C C . VAL A 1 94 ? -22.691 3.225 21.051 1.00 76.12 94 VAL A C 1
ATOM 764 O O . VAL A 1 94 ? -22.340 2.365 21.853 1.00 76.12 94 VAL A O 1
ATOM 767 N N . ARG A 1 95 ? -23.243 2.907 19.875 1.00 76.06 95 ARG A N 1
ATOM 768 C CA . ARG A 1 95 ? -23.435 1.519 19.407 1.00 76.06 95 ARG A CA 1
ATOM 769 C C . ARG A 1 95 ? -22.222 0.956 18.677 1.00 76.06 95 ARG A C 1
ATOM 771 O O . ARG A 1 95 ? -22.075 -0.257 18.583 1.00 76.06 95 ARG A O 1
ATOM 778 N N . HIS A 1 96 ? -21.377 1.831 18.146 1.00 76.06 96 HIS A N 1
ATOM 779 C CA . HIS A 1 96 ? -20.197 1.450 17.389 1.00 76.06 96 HIS A CA 1
ATOM 780 C C . HIS A 1 96 ? -18.975 2.032 18.071 1.00 76.06 96 HIS A C 1
ATOM 782 O O . HIS A 1 96 ? -18.805 3.247 18.131 1.00 76.06 96 HIS A O 1
ATOM 788 N N . ILE A 1 97 ? -18.151 1.137 18.601 1.00 80.81 97 ILE A N 1
ATOM 789 C CA . ILE A 1 97 ? -16.844 1.487 19.136 1.00 80.81 97 ILE A CA 1
ATOM 790 C C . ILE A 1 97 ? -15.939 1.783 17.928 1.00 80.81 97 ILE A C 1
ATOM 792 O O . ILE A 1 97 ? -15.969 1.016 16.955 1.00 80.81 97 ILE A O 1
ATOM 796 N N . PRO A 1 98 ? -15.191 2.897 17.933 1.00 84.19 98 PRO A N 1
ATOM 797 C CA . PRO A 1 98 ? -14.200 3.166 16.899 1.00 84.19 98 PRO A CA 1
ATOM 798 C C . PRO A 1 98 ? -13.111 2.085 16.929 1.00 84.19 98 PRO A C 1
ATOM 800 O O . PRO A 1 98 ? -12.672 1.668 17.997 1.00 84.19 98 PRO A O 1
ATOM 803 N N . GLY A 1 99 ? -12.698 1.604 15.758 1.00 89.00 99 GLY A N 1
ATOM 804 C CA . GLY A 1 99 ? -11.689 0.554 15.638 1.00 89.00 99 GLY A CA 1
ATOM 805 C C . GLY A 1 99 ? -11.731 -0.155 14.288 1.00 89.00 99 GLY A C 1
ATOM 806 O O . GLY A 1 99 ? -12.637 0.076 13.480 1.00 89.00 99 GLY A O 1
ATOM 807 N N . VAL A 1 100 ? -10.746 -1.028 14.065 1.00 90.75 100 VAL A N 1
ATOM 808 C CA . VAL A 1 100 ? -10.647 -1.865 12.862 1.00 90.75 100 VAL A CA 1
ATOM 809 C C . VAL A 1 100 ? -11.824 -2.838 12.774 1.00 90.75 100 VAL A C 1
ATOM 811 O O . VAL A 1 100 ? -12.287 -3.394 13.774 1.00 90.75 100 VAL A O 1
ATOM 814 N N . LYS A 1 101 ? -12.350 -3.024 11.561 1.00 88.44 101 LYS A N 1
ATOM 815 C CA . LYS A 1 101 ? -13.548 -3.831 11.291 1.00 88.44 101 LYS A CA 1
ATOM 816 C C . LYS A 1 101 ? -13.261 -4.880 10.223 1.00 88.44 101 LYS A C 1
ATOM 818 O O . LYS A 1 101 ? -12.403 -4.688 9.368 1.00 88.44 101 LYS A O 1
ATOM 823 N N . GLY A 1 102 ? -14.045 -5.957 10.237 1.00 88.88 102 GLY A N 1
ATOM 824 C CA . GLY A 1 102 ? -14.022 -6.976 9.186 1.00 88.88 102 GLY A CA 1
ATOM 825 C C . GLY A 1 102 ? -12.662 -7.661 9.060 1.00 88.88 102 GLY A C 1
ATOM 826 O O . GLY A 1 102 ? -12.073 -8.044 10.068 1.00 88.88 102 GLY A O 1
ATOM 827 N N . LEU A 1 103 ? -12.179 -7.796 7.823 1.00 86.94 103 LEU A N 1
ATOM 828 C CA . LEU A 1 103 ? -10.918 -8.470 7.493 1.00 86.94 103 LEU A CA 1
ATOM 829 C C . LEU A 1 103 ? -9.701 -7.804 8.151 1.00 86.94 103 LEU A C 1
ATOM 831 O O . LEU A 1 103 ? -8.802 -8.505 8.601 1.00 86.94 103 LEU A O 1
ATOM 835 N N . ALA A 1 104 ? -9.726 -6.477 8.319 1.00 90.81 104 ALA A N 1
ATOM 836 C CA . ALA A 1 104 ? -8.649 -5.729 8.970 1.00 90.81 104 ALA A CA 1
ATOM 837 C C . ALA A 1 104 ? -8.463 -6.076 10.453 1.00 90.81 104 ALA A C 1
ATOM 839 O O . ALA A 1 104 ? -7.418 -5.798 11.024 1.00 90.81 104 ALA A O 1
ATOM 840 N N . LYS A 1 105 ? -9.462 -6.698 11.092 1.00 91.50 105 LYS A N 1
ATOM 841 C CA . LYS A 1 105 ? -9.340 -7.177 12.474 1.00 91.50 105 LYS A CA 1
ATOM 842 C C . LYS A 1 105 ? -8.441 -8.415 12.586 1.00 91.50 105 LYS A C 1
ATOM 844 O O . LYS A 1 105 ? -7.935 -8.691 13.667 1.00 91.50 105 LYS A O 1
ATOM 849 N N . ASN A 1 106 ? -8.296 -9.170 11.499 1.00 92.25 106 ASN A N 1
ATOM 850 C CA . ASN A 1 106 ? -7.554 -10.427 11.490 1.00 92.25 106 ASN A CA 1
ATOM 851 C C . ASN A 1 106 ? -6.095 -10.251 11.047 1.00 92.25 106 ASN A C 1
ATOM 853 O O . ASN A 1 106 ? -5.338 -11.207 11.163 1.00 92.25 106 ASN A O 1
ATOM 857 N N . ALA A 1 107 ? -5.716 -9.069 10.547 1.00 93.62 107 ALA A N 1
ATOM 858 C CA . ALA A 1 107 ? -4.343 -8.761 10.173 1.00 93.62 107 ALA A CA 1
ATOM 859 C C . ALA A 1 107 ? -3.505 -8.560 11.443 1.00 93.62 107 ALA A C 1
ATOM 861 O O . ALA A 1 107 ? -3.676 -7.571 12.157 1.00 93.62 107 ALA A O 1
ATOM 862 N N . ASN A 1 108 ? -2.636 -9.525 11.741 1.00 93.31 108 ASN A N 1
ATOM 863 C CA . ASN A 1 108 ? -1.793 -9.516 12.942 1.00 93.31 108 ASN A CA 1
ATOM 864 C C . ASN A 1 108 ? -0.340 -9.137 12.631 1.00 93.31 108 ASN A C 1
ATOM 866 O O . ASN A 1 108 ? 0.429 -8.854 13.548 1.00 93.31 108 ASN A O 1
ATOM 870 N N . SER A 1 109 ? 0.033 -9.131 11.350 1.00 93.88 109 SER A N 1
ATOM 871 C CA . SER A 1 109 ? 1.334 -8.673 10.865 1.00 93.88 109 SER A CA 1
ATOM 872 C C . SER A 1 109 ? 1.236 -7.293 10.206 1.00 93.88 109 SER A C 1
ATOM 874 O O . SER A 1 109 ? 0.189 -6.902 9.676 1.00 93.88 109 SER A O 1
ATOM 876 N N . VAL A 1 110 ? 2.355 -6.564 10.206 1.00 93.44 110 VAL A N 1
ATOM 877 C CA . VAL A 1 110 ? 2.507 -5.306 9.459 1.00 93.44 110 VAL A CA 1
ATOM 878 C C . VAL A 1 110 ? 2.314 -5.558 7.963 1.00 93.44 110 VAL A C 1
ATOM 880 O O . VAL A 1 110 ? 1.597 -4.805 7.311 1.00 93.44 110 VAL A O 1
ATOM 883 N N . GLU A 1 111 ? 2.862 -6.661 7.447 1.00 92.50 111 GLU A N 1
ATOM 884 C CA . GLU A 1 111 ? 2.714 -7.069 6.045 1.00 92.50 111 GLU A CA 1
ATOM 885 C C . GLU A 1 111 ? 1.244 -7.343 5.692 1.00 92.50 111 GLU A C 1
ATOM 887 O O . GLU A 1 111 ? 0.718 -6.801 4.724 1.00 92.50 111 GLU A O 1
ATOM 892 N N . GLU A 1 112 ? 0.537 -8.123 6.519 1.00 93.19 112 GLU A N 1
ATOM 893 C CA . GLU A 1 112 ? -0.892 -8.400 6.319 1.00 93.19 112 GLU A CA 1
ATOM 894 C C . GLU A 1 112 ? -1.725 -7.118 6.346 1.00 93.19 112 GLU A C 1
ATOM 896 O O . GLU A 1 112 ? -2.649 -6.969 5.551 1.00 93.19 112 GLU A O 1
ATOM 901 N N . SER A 1 113 ? -1.389 -6.182 7.238 1.00 94.50 113 SER A N 1
ATOM 902 C CA . SER A 1 113 ? -2.070 -4.889 7.332 1.00 94.50 113 SER A CA 1
ATOM 903 C C . SER A 1 113 ? -1.820 -4.029 6.094 1.00 94.50 113 SER A C 1
ATOM 905 O O . SER A 1 113 ? -2.743 -3.379 5.606 1.00 94.50 113 SER A O 1
ATOM 907 N N . TRP A 1 114 ? -0.596 -4.045 5.566 1.00 94.81 114 TRP A N 1
ATOM 908 C CA . TRP A 1 114 ? -0.218 -3.319 4.355 1.00 94.81 114 TRP A CA 1
ATOM 909 C C . TRP A 1 114 ? -0.909 -3.894 3.110 1.00 94.81 114 TRP A C 1
ATOM 911 O O . TRP A 1 114 ? -1.495 -3.144 2.323 1.00 94.81 114 TRP A O 1
ATOM 921 N N . ASN A 1 115 ? -0.967 -5.224 2.997 1.00 94.81 115 ASN A N 1
ATOM 922 C CA . ASN A 1 115 ? -1.623 -5.937 1.896 1.00 94.81 115 ASN A CA 1
ATOM 923 C C . ASN A 1 115 ? -3.139 -5.660 1.801 1.00 94.81 115 ASN A C 1
ATOM 925 O O . ASN A 1 115 ? -3.739 -5.881 0.750 1.00 94.81 115 ASN A O 1
ATOM 929 N N . LEU A 1 116 ? -3.783 -5.151 2.862 1.00 94.31 116 LEU A N 1
ATOM 930 C CA . LEU A 1 116 ? -5.185 -4.706 2.799 1.00 94.31 116 LEU A CA 1
ATOM 931 C C . LEU A 1 116 ? -5.368 -3.450 1.940 1.00 94.31 116 LEU A C 1
ATOM 933 O O . LEU A 1 116 ? -6.442 -3.259 1.368 1.00 94.31 116 LEU A O 1
ATOM 937 N 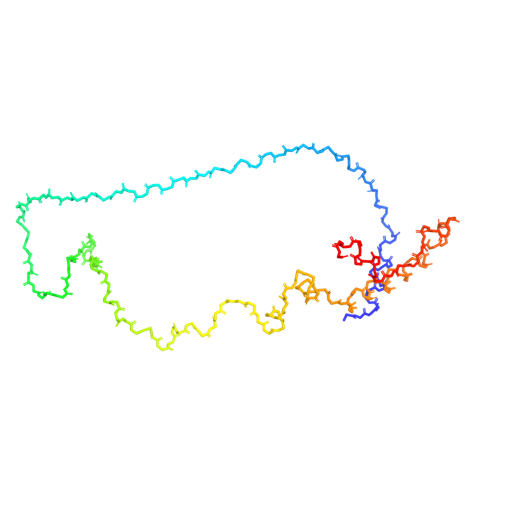N . PHE A 1 117 ? -4.351 -2.589 1.882 1.00 94.19 117 PHE A N 1
ATOM 938 C CA . PHE A 1 117 ? -4.359 -1.366 1.079 1.00 94.19 117 PHE A CA 1
ATOM 939 C C . PHE A 1 117 ? -3.798 -1.617 -0.319 1.00 94.19 117 PHE A C 1
ATOM 941 O O . PHE A 1 117 ? -4.339 -1.103 -1.298 1.00 94.19 117 PHE A O 1
ATOM 948 N N . PHE A 1 118 ? -2.754 -2.439 -0.405 1.00 95.31 118 PHE A N 1
ATOM 949 C CA . PHE A 1 118 ? -2.082 -2.799 -1.648 1.00 95.31 118 PHE A CA 1
ATOM 950 C C . PHE A 1 118 ? -2.090 -4.320 -1.828 1.00 95.31 118 PHE A C 1
ATOM 952 O O . PHE A 1 118 ? -1.100 -4.986 -1.530 1.00 95.31 118 PHE A O 1
ATOM 959 N N . PRO A 1 119 ? -3.210 -4.899 -2.293 1.00 94.81 119 PRO A N 1
ATOM 960 C CA . PRO A 1 119 ? -3.266 -6.323 -2.579 1.00 94.81 119 PRO A CA 1
ATOM 961 C C . PRO A 1 119 ? -2.331 -6.691 -3.734 1.00 94.81 119 PRO A C 1
ATOM 963 O O . PRO A 1 119 ? -2.075 -5.882 -4.631 1.00 94.81 119 PRO A O 1
ATOM 966 N N . ASP A 1 120 ? -1.907 -7.955 -3.760 1.00 94.94 120 ASP A N 1
ATOM 967 C CA . ASP A 1 120 ? -1.020 -8.495 -4.797 1.00 94.94 120 ASP A CA 1
ATOM 968 C C . ASP A 1 120 ? -1.544 -8.248 -6.219 1.00 94.94 120 ASP A C 1
ATOM 970 O O . ASP A 1 120 ? -0.753 -7.989 -7.115 1.00 94.94 120 ASP A O 1
ATOM 974 N N . SER A 1 121 ? -2.863 -8.207 -6.427 1.00 96.44 121 SER A N 1
ATOM 975 C CA . SER A 1 121 ? -3.450 -7.895 -7.736 1.00 96.44 121 SER A CA 1
ATOM 976 C C . SER A 1 121 ? -3.098 -6.494 -8.253 1.00 96.44 121 SER A C 1
ATOM 978 O O . SER A 1 121 ? -2.947 -6.307 -9.460 1.00 96.44 121 SER A O 1
ATOM 980 N N . ILE A 1 122 ? -2.942 -5.503 -7.367 1.00 96.19 122 ILE A N 1
ATOM 981 C CA . ILE A 1 122 ? -2.477 -4.162 -7.749 1.00 96.19 122 ILE A CA 1
ATOM 982 C C . ILE A 1 122 ? -0.983 -4.211 -8.071 1.00 96.19 122 ILE A C 1
ATOM 984 O O . ILE A 1 122 ? -0.552 -3.628 -9.064 1.00 96.19 122 ILE A O 1
ATOM 988 N N . LEU A 1 123 ? -0.192 -4.939 -7.281 1.00 96.25 123 LEU A N 1
ATOM 989 C CA . LEU A 1 123 ? 1.238 -5.108 -7.549 1.00 96.25 123 LEU A CA 1
ATOM 990 C C . LEU A 1 123 ? 1.489 -5.825 -8.881 1.00 96.25 123 LEU A C 1
ATOM 992 O O . LEU A 1 123 ? 2.364 -5.420 -9.642 1.00 96.25 123 LEU A O 1
ATOM 996 N N . GLU A 1 124 ? 0.685 -6.831 -9.214 1.00 96.75 124 GLU A N 1
ATOM 997 C CA . GLU A 1 124 ? 0.718 -7.515 -10.508 1.00 96.75 124 GLU A CA 1
ATOM 998 C C . GLU A 1 124 ? 0.403 -6.567 -11.669 1.00 96.75 124 GLU A C 1
ATOM 1000 O O . GLU A 1 124 ? 1.053 -6.634 -12.717 1.00 96.75 124 GLU A O 1
ATOM 1005 N N . GLN A 1 125 ? -0.552 -5.647 -11.493 1.00 97.12 125 GLN A N 1
ATOM 1006 C CA . GLN A 1 125 ? -0.824 -4.611 -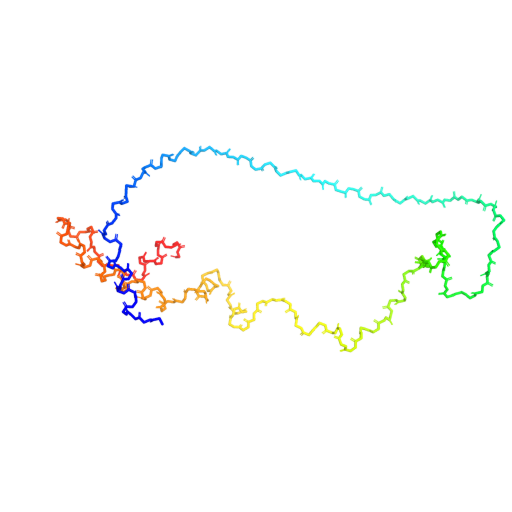12.491 1.00 97.12 125 GLN A CA 1
ATOM 1007 C C . GLN A 1 125 ? 0.372 -3.676 -12.662 1.00 97.12 125 GLN A C 1
ATOM 1009 O O . GLN A 1 125 ? 0.759 -3.405 -13.799 1.00 97.12 125 GLN A O 1
ATOM 1014 N N . ILE A 1 126 ? 0.992 -3.236 -11.562 1.00 96.44 126 ILE A N 1
ATOM 1015 C CA . ILE A 1 126 ? 2.207 -2.415 -11.612 1.00 96.44 126 ILE A CA 1
ATOM 1016 C C . ILE A 1 126 ? 3.275 -3.143 -12.422 1.00 96.44 126 ILE A C 1
ATOM 1018 O O . ILE A 1 126 ? 3.729 -2.585 -13.418 1.00 96.44 126 ILE A O 1
ATOM 1022 N N . VAL A 1 127 ? 3.602 -4.391 -12.069 1.00 97.19 127 VAL A N 1
ATOM 1023 C CA . VAL A 1 127 ? 4.579 -5.236 -12.783 1.00 97.19 127 VAL A CA 1
ATOM 1024 C C . VAL A 1 127 ? 4.247 -5.332 -14.272 1.00 97.19 127 VAL A C 1
ATOM 1026 O O . VAL A 1 127 ? 5.115 -5.145 -15.121 1.00 97.19 127 VAL A O 1
ATOM 1029 N N . THR A 1 128 ? 2.983 -5.587 -14.610 1.00 97.50 128 THR A N 1
ATOM 1030 C CA . THR A 1 128 ? 2.532 -5.722 -16.002 1.00 97.50 128 THR A CA 1
ATOM 1031 C C . THR A 1 128 ? 2.797 -4.445 -16.795 1.00 97.50 128 THR A C 1
ATOM 1033 O O . THR A 1 128 ? 3.413 -4.491 -17.861 1.00 97.50 128 THR A O 1
ATOM 1036 N N . TYR A 1 129 ? 2.390 -3.293 -16.265 1.00 97.31 129 TYR A N 1
ATOM 1037 C CA . TYR A 1 129 ? 2.584 -2.011 -16.936 1.00 97.31 129 TYR A CA 1
ATOM 1038 C C . TYR A 1 129 ? 4.048 -1.560 -16.944 1.00 97.31 129 TYR A C 1
ATOM 1040 O O . TYR A 1 129 ? 4.496 -1.003 -17.949 1.00 97.31 129 TYR A O 1
ATOM 1048 N N . THR A 1 130 ? 4.823 -1.863 -15.895 1.00 96.50 130 THR A N 1
ATOM 1049 C CA . THR A 1 130 ? 6.271 -1.595 -15.905 1.00 96.50 130 THR A CA 1
ATOM 1050 C C . THR A 1 130 ? 6.962 -2.421 -16.976 1.00 96.50 130 THR A C 1
ATOM 1052 O O . THR A 1 130 ? 7.773 -1.879 -17.715 1.00 96.50 130 THR A O 1
ATOM 1055 N N . ASN A 1 131 ? 6.608 -3.696 -17.127 1.00 96.62 131 ASN A N 1
ATOM 1056 C CA . ASN A 1 131 ? 7.182 -4.558 -18.157 1.00 96.62 131 ASN A CA 1
ATOM 1057 C C . ASN A 1 131 ? 6.841 -4.088 -19.575 1.00 96.62 131 ASN A C 1
ATOM 1059 O O . ASN A 1 131 ? 7.727 -4.048 -20.425 1.00 96.62 131 ASN A O 1
ATOM 1063 N N . ILE A 1 132 ? 5.605 -3.630 -19.812 1.00 96.06 132 ILE A N 1
ATOM 1064 C CA . ILE A 1 132 ? 5.225 -3.003 -21.091 1.00 96.06 132 ILE A CA 1
ATOM 1065 C C . ILE A 1 132 ? 6.101 -1.777 -21.378 1.00 96.06 132 ILE A C 1
ATOM 1067 O O . ILE A 1 132 ? 6.532 -1.577 -22.513 1.00 96.06 132 ILE A O 1
ATOM 1071 N N . TYR A 1 133 ? 6.362 -0.945 -20.369 1.00 95.50 133 TYR A N 1
ATOM 1072 C CA . TYR A 1 133 ? 7.226 0.223 -20.520 1.00 95.50 133 TYR A CA 1
ATOM 1073 C C . TYR A 1 133 ? 8.694 -0.169 -20.747 1.00 95.50 133 TYR A C 1
ATOM 1075 O O . TYR A 1 133 ? 9.334 0.357 -21.657 1.00 95.50 133 TYR A O 1
ATOM 1083 N N . LEU A 1 134 ? 9.207 -1.138 -19.988 1.00 94.31 134 LEU A N 1
ATOM 1084 C CA . LEU A 1 134 ? 10.569 -1.656 -20.116 1.00 94.31 134 LEU A CA 1
ATOM 1085 C C . LEU A 1 134 ? 10.833 -2.198 -21.518 1.00 94.31 134 LEU A C 1
ATOM 1087 O O . LEU A 1 134 ? 11.865 -1.874 -22.099 1.00 94.31 134 LEU A O 1
ATOM 1091 N N . ASP A 1 135 ? 9.886 -2.934 -22.100 1.00 93.88 135 ASP A N 1
ATOM 1092 C CA . ASP A 1 135 ? 10.000 -3.429 -23.474 1.00 93.88 135 ASP A CA 1
ATOM 1093 C C . ASP A 1 135 ? 10.099 -2.295 -24.507 1.00 93.88 135 ASP A C 1
ATOM 1095 O O . ASP A 1 135 ? 10.819 -2.432 -25.499 1.00 93.88 135 ASP A O 1
ATOM 1099 N N . ARG A 1 136 ? 9.443 -1.151 -24.267 1.00 93.19 136 ARG A N 1
ATOM 1100 C CA . ARG A 1 136 ? 9.525 0.031 -25.147 1.00 93.19 136 ARG A CA 1
ATOM 1101 C C . ARG A 1 136 ? 10.877 0.727 -25.064 1.00 93.19 136 ARG A C 1
ATOM 1103 O O . ARG A 1 136 ? 11.406 1.145 -26.090 1.00 93.19 136 ARG A O 1
ATOM 1110 N N . ILE A 1 137 ? 11.437 0.868 -23.863 1.00 94.31 137 ILE A N 1
ATOM 1111 C CA . ILE A 1 137 ? 12.722 1.554 -23.663 1.00 94.31 137 ILE A CA 1
ATOM 1112 C C . ILE A 1 137 ? 13.926 0.634 -23.873 1.00 94.31 137 ILE A C 1
ATOM 1114 O O . ILE A 1 137 ? 15.033 1.127 -24.059 1.00 94.31 137 ILE A O 1
ATOM 1118 N N . ARG A 1 138 ? 13.730 -0.690 -23.897 1.00 92.12 138 ARG A N 1
ATOM 1119 C CA . ARG A 1 138 ? 14.786 -1.700 -24.069 1.00 92.12 138 ARG A CA 1
ATOM 1120 C C . ARG A 1 138 ? 15.758 -1.424 -25.222 1.00 92.12 138 ARG A C 1
ATOM 1122 O O . ARG A 1 138 ? 16.953 -1.599 -24.999 1.00 92.12 138 ARG A O 1
ATOM 1129 N N . PRO A 1 139 ? 15.319 -0.969 -26.415 1.00 92.75 139 PRO A N 1
ATOM 1130 C CA . PRO A 1 139 ? 16.230 -0.654 -27.516 1.00 92.75 139 PRO A CA 1
ATOM 1131 C C . PRO A 1 139 ? 17.159 0.537 -27.241 1.00 92.75 139 PRO A C 1
ATOM 1133 O O . PRO A 1 139 ? 18.142 0.698 -27.956 1.00 92.75 139 PRO A O 1
ATOM 1136 N N . LYS A 1 140 ? 16.862 1.375 -26.235 1.00 93.75 140 LYS A N 1
ATOM 1137 C CA . LYS A 1 140 ? 17.694 2.524 -25.839 1.00 93.75 140 LYS A CA 1
ATOM 1138 C C . LYS A 1 140 ? 18.948 2.101 -25.048 1.00 93.75 140 LYS A C 1
ATOM 1140 O O . LYS A 1 140 ? 19.816 2.938 -24.828 1.00 93.75 140 LYS A O 1
ATOM 1145 N N . PHE A 1 141 ? 19.058 0.837 -24.624 1.00 92.38 141 PHE A N 1
ATOM 1146 C CA . PHE A 1 141 ? 20.159 0.343 -23.791 1.00 92.38 141 PHE A CA 1
ATOM 1147 C C . PHE A 1 141 ? 21.002 -0.717 -24.511 1.00 92.38 141 PHE A C 1
ATOM 1149 O O . PHE A 1 141 ? 20.480 -1.720 -24.993 1.00 92.38 141 PHE A O 1
ATOM 1156 N N . ASP A 1 142 ? 22.327 -0.550 -24.489 1.00 88.69 142 ASP A N 1
ATOM 1157 C CA . ASP A 1 142 ? 23.266 -1.524 -25.067 1.00 88.69 142 ASP A CA 1
ATOM 1158 C C . ASP A 1 142 ? 23.396 -2.796 -24.215 1.00 88.69 142 ASP A C 1
ATOM 1160 O O . ASP A 1 142 ? 23.670 -3.890 -24.719 1.00 88.69 142 ASP A O 1
ATOM 1164 N N . ARG A 1 143 ? 23.227 -2.676 -22.891 1.00 91.25 143 ARG A N 1
ATOM 1165 C CA . ARG A 1 143 ? 23.370 -3.804 -21.967 1.00 91.25 143 ARG A CA 1
ATOM 1166 C C . ARG A 1 143 ? 22.014 -4.427 -21.687 1.00 91.25 143 ARG A C 1
ATOM 1168 O O . ARG A 1 143 ? 21.115 -3.810 -21.129 1.00 91.25 143 ARG A O 1
ATOM 1175 N N . SER A 1 144 ? 21.928 -5.737 -21.895 1.00 82.69 144 SER A N 1
ATOM 1176 C CA . SER A 1 144 ? 20.717 -6.526 -21.636 1.00 82.69 144 SER A CA 1
ATOM 1177 C C . SER A 1 144 ? 20.262 -6.567 -20.167 1.00 82.69 144 SER A C 1
ATOM 1179 O O . SER A 1 144 ? 19.252 -7.203 -19.871 1.00 82.69 144 SER A O 1
ATOM 1181 N N . ARG A 1 145 ? 21.043 -6.007 -19.231 1.00 89.38 145 ARG A N 1
ATOM 1182 C CA . ARG A 1 145 ? 20.716 -5.957 -17.799 1.00 89.38 145 ARG A CA 1
ATOM 1183 C C . ARG A 1 145 ? 19.939 -4.696 -17.409 1.00 89.38 145 ARG A C 1
ATOM 1185 O O . ARG A 1 145 ? 19.235 -4.752 -16.413 1.00 89.38 145 ARG A O 1
ATOM 1192 N N . ASP A 1 146 ? 20.058 -3.620 -18.186 1.00 88.94 146 ASP A N 1
ATOM 1193 C CA . ASP A 1 146 ? 19.571 -2.288 -17.801 1.00 88.94 146 ASP A CA 1
ATOM 1194 C C . ASP A 1 146 ? 18.047 -2.150 -18.002 1.00 88.94 146 ASP A C 1
ATOM 1196 O O . ASP A 1 146 ? 17.401 -1.355 -17.334 1.00 88.94 146 ASP A O 1
ATOM 1200 N N . ALA A 1 147 ? 17.457 -2.986 -18.863 1.00 92.25 147 ALA A N 1
ATOM 1201 C CA . ALA A 1 147 ? 16.013 -3.082 -19.089 1.00 92.25 147 ALA A CA 1
ATOM 1202 C C . ALA A 1 147 ? 15.549 -4.550 -19.032 1.00 92.25 147 ALA A C 1
ATOM 1204 O O . ALA A 1 147 ? 15.062 -5.121 -20.014 1.00 92.25 147 ALA A O 1
ATOM 1205 N N . ARG A 1 148 ? 15.794 -5.210 -17.893 1.00 93.69 148 ARG A N 1
ATOM 1206 C CA . ARG A 1 148 ? 15.237 -6.544 -17.616 1.00 93.69 148 ARG A CA 1
ATOM 1207 C C . ARG A 1 148 ? 13.796 -6.424 -17.129 1.00 93.69 148 ARG A C 1
ATOM 1209 O O . ARG A 1 148 ? 13.509 -5.476 -16.407 1.00 93.69 148 ARG A O 1
ATOM 1216 N N . PRO A 1 149 ? 12.921 -7.379 -17.488 1.00 94.88 149 PRO A N 1
ATOM 1217 C CA . PRO A 1 149 ? 11.570 -7.400 -16.956 1.00 94.88 149 PRO A CA 1
ATOM 1218 C C . PRO A 1 149 ? 11.610 -7.564 -15.437 1.00 94.88 149 PRO A C 1
ATOM 1220 O O . PRO A 1 149 ? 12.438 -8.317 -14.920 1.00 94.88 149 PRO A O 1
ATOM 1223 N N . THR A 1 150 ? 10.710 -6.871 -14.756 1.00 95.94 150 THR A N 1
ATOM 1224 C CA . THR A 1 150 ? 10.541 -6.927 -13.311 1.00 95.94 150 THR A CA 1
ATOM 1225 C C . THR A 1 150 ? 9.562 -8.022 -12.912 1.00 95.94 150 THR A C 1
ATOM 1227 O O . THR A 1 150 ? 8.649 -8.406 -13.654 1.00 95.94 150 THR A O 1
ATOM 1230 N N . SER A 1 151 ? 9.760 -8.530 -11.704 1.00 96.38 151 SER A N 1
ATOM 1231 C CA . SER A 1 151 ? 8.918 -9.518 -11.041 1.00 96.38 151 SER A CA 1
ATOM 1232 C C . SER A 1 151 ? 8.220 -8.920 -9.823 1.00 96.38 151 SER A C 1
ATOM 1234 O O . SER A 1 151 ? 8.637 -7.907 -9.263 1.00 96.38 151 SER A O 1
ATOM 1236 N N . LEU A 1 152 ? 7.159 -9.588 -9.373 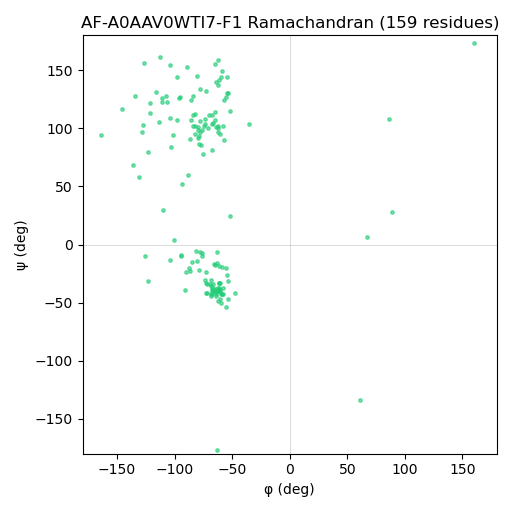1.00 96.00 152 LEU A N 1
ATOM 1237 C CA . LEU A 1 152 ? 6.419 -9.184 -8.178 1.00 96.00 152 LEU A CA 1
ATOM 1238 C C . LEU A 1 152 ? 7.323 -9.124 -6.937 1.00 96.00 152 LEU A C 1
ATOM 1240 O O . LEU A 1 152 ? 7.204 -8.200 -6.141 1.00 96.00 152 LEU A O 1
ATOM 1244 N N . THR A 1 153 ? 8.272 -10.055 -6.805 1.00 96.44 153 THR A N 1
ATOM 1245 C CA . THR A 1 153 ? 9.256 -10.058 -5.714 1.00 96.44 153 THR A CA 1
ATOM 1246 C C . THR A 1 153 ? 10.177 -8.842 -5.762 1.00 96.44 153 THR A C 1
ATOM 1248 O O . THR A 1 153 ? 10.448 -8.257 -4.722 1.00 96.44 153 THR A O 1
ATOM 1251 N N . GLU A 1 154 ? 10.630 -8.427 -6.946 1.00 96.19 154 GLU A N 1
ATOM 1252 C CA . GLU A 1 154 ? 11.476 -7.235 -7.089 1.00 96.19 154 GLU A CA 1
ATOM 1253 C C . GLU A 1 154 ? 10.708 -5.952 -6.767 1.00 96.19 154 GLU A C 1
ATOM 1255 O O . GLU A 1 154 ? 11.255 -5.072 -6.112 1.00 96.19 154 GLU A O 1
ATOM 1260 N N . ILE A 1 155 ? 9.434 -5.855 -7.162 1.00 96.50 155 ILE A N 1
ATOM 1261 C CA . ILE A 1 155 ? 8.586 -4.710 -6.798 1.00 96.50 155 ILE A CA 1
ATOM 1262 C C . ILE A 1 155 ? 8.301 -4.684 -5.291 1.00 96.50 155 ILE A C 1
ATOM 1264 O O . ILE A 1 155 ? 8.361 -3.618 -4.686 1.00 96.50 155 ILE A O 1
ATOM 1268 N N . LYS A 1 156 ? 8.052 -5.838 -4.659 1.00 95.25 156 LYS A N 1
ATOM 1269 C CA . LYS A 1 156 ? 7.929 -5.922 -3.193 1.00 95.25 156 LYS A CA 1
ATOM 1270 C C . LYS A 1 156 ? 9.219 -5.483 -2.498 1.00 95.25 156 LYS A C 1
ATOM 1272 O O . LYS A 1 156 ? 9.170 -4.614 -1.633 1.00 95.25 156 LYS A O 1
ATOM 1277 N N . ALA A 1 157 ? 10.365 -5.980 -2.962 1.00 96.00 157 ALA A N 1
ATOM 1278 C CA . ALA A 1 157 ? 11.669 -5.593 -2.434 1.00 96.00 157 ALA A CA 1
ATOM 1279 C C . ALA A 1 157 ? 11.960 -4.093 -2.623 1.00 96.00 157 ALA A C 1
ATOM 1281 O O . ALA A 1 157 ? 12.512 -3.464 -1.725 1.00 96.00 157 ALA A O 1
ATOM 1282 N N . LEU A 1 158 ? 11.552 -3.500 -3.752 1.00 95.19 158 LEU A N 1
ATOM 1283 C CA . LEU A 1 158 ? 11.681 -2.061 -4.016 1.00 95.19 158 LEU A CA 1
ATOM 1284 C C . LEU A 1 158 ? 10.883 -1.213 -3.013 1.00 95.19 158 LEU A C 1
ATOM 1286 O O . LEU A 1 158 ? 11.335 -0.143 -2.618 1.00 95.19 158 LEU A O 1
ATOM 1290 N N . ILE A 1 159 ? 9.705 -1.689 -2.605 1.00 93.88 159 ILE A N 1
ATOM 1291 C CA . ILE A 1 159 ? 8.832 -1.019 -1.629 1.00 93.88 159 ILE A CA 1
ATOM 1292 C C . ILE A 1 159 ? 9.303 -1.272 -0.181 1.00 93.88 159 ILE A C 1
ATOM 1294 O O . ILE A 1 159 ? 8.900 -0.553 0.732 1.00 93.88 159 ILE A O 1
ATOM 1298 N N . GLY A 1 160 ? 10.190 -2.248 0.033 1.00 93.50 160 GLY A N 1
ATOM 1299 C CA . GLY A 1 160 ? 10.716 -2.612 1.351 1.00 93.50 160 GLY A CA 1
ATOM 1300 C C . GLY A 1 160 ? 9.875 -3.654 2.093 1.00 93.50 160 GLY A C 1
ATOM 1301 O O . GLY A 1 160 ? 9.855 -3.643 3.324 1.00 93.50 160 GLY A O 1
ATOM 1302 N N . LEU A 1 161 ? 9.172 -4.519 1.352 1.00 88.88 161 LEU A N 1
ATOM 1303 C CA . LEU A 1 161 ? 8.430 -5.676 1.871 1.00 88.88 161 LEU A CA 1
ATOM 1304 C C . LEU A 1 161 ? 9.262 -6.959 1.843 1.00 88.88 161 LEU A C 1
ATOM 1306 O O . LEU A 1 161 ? 10.010 -7.160 0.857 1.00 88.88 161 LEU A O 1
#

Radius of gyration: 34.62 Å; Cα contacts (8 Å, |Δi|>4): 56; chains: 1; bounding box: 59×49×88 Å

Organism: NCBI:txid13131

Foldseek 3Di:
DDVVVVVVVVVVVPPDDDPPPDDDDDDDDDDDDDDDDDDPPPDPDDPPDDDDDDDDPPDDDPPFPDWDAPPVNPDIDGPDDPPPPDDDPPVPPPPDDDDDDDPCVVPPDPVSNVCVVVPLVNLVVVLVVLLVVLVVCVVVDPDPVVSDRDDSVVSCVVVPD